Protein AF-A0A0W1QJ76-F1 (afdb_monomer_lite)

Secondary structure (DSSP, 8-state):
-PPP-GGGSHHHHHHHHHHHHHHHHHHHHHHHHHHHHHHHHHHHHH-SPPHHHHHHHHHHHHHHHHHHHHHHHHHHHHHHT-GGGG---TTTTT----

pLDDT: mean 85.3, std 15.11, range [44.28, 98.56]

Foldseek 3Di:
DDDQAFCSPVVNVVVLVVVLVVQLVVLLVVQQVQLVVQLVVCCVPPNDDDPVRSVCSSCVSSVVSSVVSNVVSVVVSVVPRCPVVPPPPPCPPVDDDD

Structure (mmCIF, N/CA/C/O backbone):
data_AF-A0A0W1QJ76-F1
#
_entry.id   AF-A0A0W1QJ76-F1
#
loop_
_atom_site.group_PDB
_atom_site.id
_atom_site.type_symbol
_atom_site.label_atom_id
_atom_site.label_alt_id
_atom_site.label_comp_id
_atom_site.label_asym_id
_atom_site.label_entity_id
_atom_site.label_seq_id
_atom_site.pdbx_PDB_ins_code
_atom_site.Cartn_x
_atom_site.Cartn_y
_atom_site.Cartn_z
_atom_site.occupancy
_atom_site.B_iso_or_equiv
_atom_site.auth_seq_id
_atom_site.auth_comp_id
_atom_site.auth_asym_id
_atom_site.auth_atom_id
_atom_site.pdbx_PDB_model_num
ATOM 1 N N . MET A 1 1 ? 33.719 -1.031 -26.688 1.00 44.28 1 MET A N 1
ATOM 2 C CA . MET A 1 1 ? 32.686 -0.182 -26.064 1.00 44.28 1 MET A CA 1
ATOM 3 C C . MET A 1 1 ? 31.514 -1.109 -25.813 1.00 44.28 1 MET A C 1
ATOM 5 O O . MET A 1 1 ? 30.800 -1.408 -26.763 1.00 44.28 1 MET A O 1
ATOM 9 N N . GLU A 1 2 ? 31.410 -1.681 -24.614 1.00 54.81 2 GLU A N 1
ATOM 10 C CA . GLU A 1 2 ? 30.241 -2.491 -24.247 1.00 54.81 2 GLU A CA 1
ATOM 11 C C . GLU A 1 2 ? 28.987 -1.617 -24.357 1.00 54.81 2 GLU A C 1
ATOM 13 O O . GLU A 1 2 ? 28.983 -0.463 -23.924 1.00 54.81 2 GLU A O 1
ATOM 18 N N . GLN A 1 3 ? 27.962 -2.126 -25.039 1.00 57.22 3 GLN A N 1
ATOM 19 C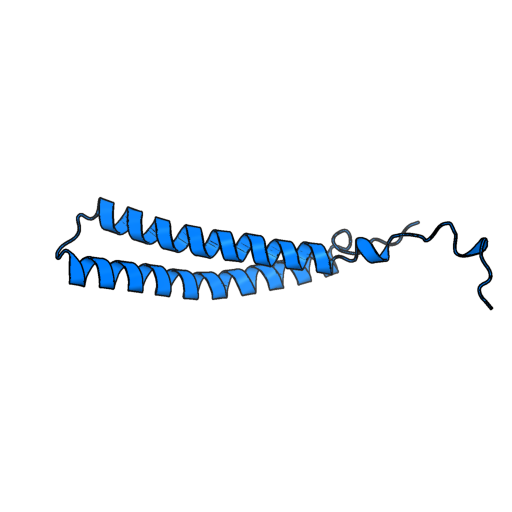 CA . GLN A 1 3 ? 26.689 -1.425 -25.164 1.00 57.22 3 GLN A CA 1
ATOM 20 C C . GLN A 1 3 ? 25.975 -1.504 -23.807 1.00 57.22 3 GLN A C 1
ATOM 22 O O . GLN A 1 3 ? 25.916 -2.603 -23.253 1.00 57.22 3 GLN A O 1
ATOM 27 N N . PRO A 1 4 ? 25.443 -0.392 -23.264 1.00 58.59 4 PRO A N 1
ATOM 28 C CA . PRO A 1 4 ? 24.698 -0.432 -22.011 1.00 58.59 4 PRO A CA 1
ATOM 29 C C . PRO A 1 4 ? 23.539 -1.426 -22.148 1.00 58.59 4 PRO A C 1
ATOM 31 O O . PRO A 1 4 ? 22.759 -1.351 -23.098 1.00 58.59 4 PRO A O 1
ATOM 34 N N . SER A 1 5 ? 23.469 -2.395 -21.237 1.00 64.88 5 SER A N 1
ATOM 35 C CA . SER A 1 5 ? 22.493 -3.484 -21.253 1.00 64.88 5 SER A CA 1
ATOM 36 C C . SER A 1 5 ? 21.692 -3.491 -19.944 1.00 64.88 5 SER A C 1
ATOM 38 O O . SER A 1 5 ? 22.166 -3.065 -18.893 1.00 64.88 5 SER A O 1
ATOM 40 N N . GLY A 1 6 ? 20.425 -3.914 -19.987 1.00 73.69 6 GLY A N 1
ATOM 41 C CA . GLY A 1 6 ? 19.587 -3.991 -18.783 1.00 73.69 6 GLY A CA 1
ATOM 42 C C . GLY A 1 6 ? 19.262 -2.626 -18.157 1.00 73.69 6 GLY A C 1
ATOM 43 O O . GLY A 1 6 ? 18.800 -1.720 -18.844 1.00 73.69 6 GLY A O 1
ATOM 44 N N . LEU A 1 7 ? 19.437 -2.484 -16.833 1.00 72.25 7 LEU A N 1
ATOM 45 C CA . LEU A 1 7 ? 19.125 -1.237 -16.100 1.00 72.25 7 LEU A CA 1
ATOM 46 C C . LEU A 1 7 ? 20.110 -0.091 -16.359 1.00 72.25 7 LEU A C 1
ATOM 48 O O . LEU A 1 7 ? 19.807 1.040 -15.977 1.00 72.25 7 LEU A O 1
ATOM 52 N N . ASP A 1 8 ? 21.251 -0.372 -16.985 1.00 76.44 8 ASP A N 1
ATOM 53 C CA . ASP A 1 8 ? 22.229 0.655 -17.349 1.00 76.44 8 ASP A CA 1
ATOM 54 C C . ASP A 1 8 ? 21.779 1.452 -18.584 1.00 76.44 8 ASP A C 1
ATOM 56 O O . ASP A 1 8 ? 22.225 2.580 -18.796 1.00 76.44 8 ASP A O 1
ATOM 60 N N . ASP A 1 9 ? 20.836 0.906 -19.365 1.00 83.25 9 ASP A N 1
ATOM 61 C CA . ASP A 1 9 ? 20.102 1.654 -20.381 1.00 83.25 9 ASP A CA 1
ATOM 62 C C . ASP A 1 9 ? 18.989 2.500 -19.715 1.00 83.25 9 ASP A C 1
ATOM 64 O O . ASP A 1 9 ? 18.019 1.951 -19.166 1.00 83.25 9 ASP A O 1
ATOM 68 N N . PRO A 1 10 ? 19.079 3.846 -19.767 1.00 83.81 10 PRO A N 1
ATOM 69 C CA . PRO A 1 10 ? 18.110 4.729 -19.127 1.00 83.81 10 PRO A CA 1
ATOM 70 C C . PRO A 1 10 ? 16.689 4.578 -19.688 1.00 83.81 10 PRO A C 1
ATOM 72 O O . PRO A 1 10 ? 15.719 4.779 -18.944 1.00 83.81 10 PRO A O 1
ATOM 75 N N . GLU A 1 11 ? 16.528 4.218 -20.966 1.00 84.06 11 GLU A N 1
ATOM 76 C CA . GLU A 1 11 ? 15.206 4.043 -21.575 1.00 84.06 11 GLU A CA 1
ATOM 77 C C . GLU A 1 11 ? 14.530 2.763 -21.063 1.00 84.06 11 GLU A C 1
ATOM 79 O O . GLU A 1 11 ? 13.364 2.795 -20.630 1.00 84.06 11 GLU A O 1
ATOM 84 N N . TYR A 1 12 ? 15.277 1.655 -21.019 1.00 83.00 12 TYR A N 1
ATOM 85 C CA . TYR A 1 12 ? 14.801 0.382 -20.475 1.00 83.00 12 TYR A CA 1
ATOM 86 C C . TYR A 1 12 ? 14.501 0.477 -18.973 1.00 83.00 12 TYR A C 1
ATOM 88 O O . TYR A 1 12 ? 13.416 0.081 -18.523 1.00 83.00 12 TYR A O 1
ATOM 96 N N . ALA A 1 13 ? 15.399 1.082 -18.191 1.00 85.88 13 ALA A N 1
ATOM 97 C CA . ALA A 1 13 ? 15.204 1.280 -16.758 1.00 85.88 13 ALA A CA 1
ATOM 98 C C . ALA A 1 13 ? 13.934 2.095 -16.462 1.00 85.88 13 ALA A C 1
ATOM 100 O O . ALA A 1 13 ? 13.125 1.716 -15.606 1.00 85.88 13 ALA A O 1
ATOM 101 N N . ALA A 1 14 ? 13.697 3.184 -17.203 1.00 87.94 1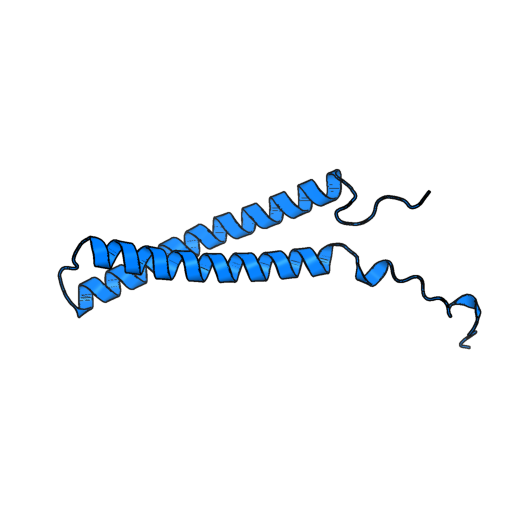4 ALA A N 1
ATOM 102 C CA . ALA A 1 14 ? 12.497 4.002 -17.041 1.00 87.94 14 ALA A CA 1
ATOM 103 C C . ALA A 1 14 ? 11.208 3.211 -17.330 1.00 87.94 14 ALA A C 1
ATOM 105 O O . ALA A 1 14 ? 10.194 3.386 -16.635 1.00 87.94 14 ALA A O 1
ATOM 106 N N . PHE A 1 15 ? 11.228 2.328 -18.334 1.00 87.12 15 PHE A N 1
ATOM 107 C CA . PHE A 1 15 ? 10.116 1.428 -18.631 1.00 87.12 15 PHE A CA 1
ATOM 108 C C . PHE A 1 15 ? 9.870 0.418 -17.503 1.00 87.12 15 PHE A C 1
ATOM 110 O O . PHE A 1 15 ? 8.736 0.319 -17.011 1.00 87.12 15 PHE A O 1
ATOM 117 N N . ALA A 1 16 ? 10.917 -0.266 -17.043 1.00 88.62 16 ALA A N 1
ATOM 118 C CA . ALA A 1 16 ? 10.825 -1.277 -15.995 1.00 88.62 16 ALA A CA 1
ATOM 119 C C . ALA A 1 16 ? 10.320 -0.683 -14.664 1.00 88.62 16 ALA A C 1
ATOM 121 O O . ALA A 1 16 ? 9.347 -1.177 -14.080 1.00 88.62 16 ALA A O 1
ATOM 122 N N . TRP A 1 17 ? 10.866 0.464 -14.245 1.00 88.94 17 TRP A N 1
ATOM 123 C CA . TRP A 1 17 ? 10.435 1.175 -13.033 1.00 88.94 17 TRP A CA 1
ATOM 124 C C . TRP A 1 17 ? 8.994 1.680 -13.097 1.00 88.94 17 TRP A C 1
ATOM 126 O O . TRP A 1 17 ? 8.284 1.694 -12.087 1.00 88.94 17 TRP A O 1
ATOM 136 N N . ARG A 1 18 ? 8.533 2.118 -14.272 1.00 92.94 18 ARG A N 1
ATOM 137 C CA . ARG A 1 18 ? 7.137 2.535 -14.472 1.00 92.94 18 ARG A CA 1
ATOM 138 C C . ARG A 1 18 ? 6.181 1.356 -14.314 1.00 92.94 18 ARG A C 1
ATOM 140 O O . ARG A 1 18 ? 5.116 1.520 -13.715 1.00 92.94 18 ARG A O 1
ATOM 147 N N . ARG A 1 19 ? 6.552 0.173 -14.810 1.00 90.88 19 ARG A N 1
ATOM 148 C CA . ARG A 1 19 ? 5.759 -1.047 -14.623 1.00 90.88 19 ARG A CA 1
ATOM 149 C C . ARG A 1 19 ? 5.750 -1.493 -13.162 1.00 90.88 19 ARG A C 1
ATOM 151 O O . ARG A 1 19 ? 4.664 -1.741 -12.642 1.00 90.88 19 ARG A O 1
ATOM 158 N N . PHE A 1 20 ? 6.902 -1.501 -12.492 1.00 93.12 20 PHE A N 1
ATOM 159 C CA . PHE A 1 20 ? 7.004 -1.813 -11.062 1.00 93.12 20 PHE A CA 1
ATOM 160 C C . PHE A 1 20 ? 6.091 -0.918 -10.210 1.00 93.12 20 PHE A C 1
ATOM 162 O O . PHE A 1 20 ? 5.256 -1.415 -9.456 1.00 93.12 20 PHE A O 1
ATOM 169 N N . ARG A 1 21 ? 6.151 0.407 -10.404 1.00 94.38 21 ARG A N 1
ATOM 170 C CA . ARG A 1 21 ? 5.287 1.356 -9.679 1.00 94.38 21 ARG A CA 1
ATOM 171 C C . ARG A 1 21 ? 3.801 1.154 -9.963 1.00 94.38 21 ARG A C 1
ATOM 173 O O . ARG A 1 21 ? 2.988 1.307 -9.059 1.00 94.38 21 ARG A O 1
ATOM 180 N N . ARG A 1 22 ? 3.432 0.787 -11.194 1.00 95.62 22 ARG A N 1
ATOM 181 C CA . ARG A 1 22 ? 2.038 0.468 -11.537 1.00 95.62 22 ARG A CA 1
ATOM 182 C C . ARG A 1 22 ? 1.546 -0.776 -10.799 1.00 95.62 22 ARG A C 1
ATOM 184 O O . ARG A 1 22 ? 0.420 -0.772 -10.316 1.00 95.62 22 ARG A O 1
ATOM 191 N N . VAL A 1 23 ? 2.376 -1.812 -10.693 1.00 95.00 23 VAL A N 1
ATOM 192 C CA . VAL A 1 23 ? 2.046 -3.015 -9.913 1.00 95.00 23 VAL A CA 1
ATOM 193 C C . VAL A 1 23 ? 1.903 -2.666 -8.433 1.00 95.00 23 VAL A C 1
ATOM 195 O O . VAL A 1 23 ? 0.897 -3.025 -7.831 1.00 95.00 23 VAL A O 1
ATOM 198 N N . LEU A 1 24 ? 2.837 -1.896 -7.867 1.00 97.00 24 LEU A N 1
ATOM 199 C CA . LEU A 1 24 ? 2.732 -1.438 -6.480 1.00 97.00 24 LEU A CA 1
ATOM 200 C C . LEU A 1 24 ? 1.483 -0.593 -6.215 1.00 97.00 24 LEU A C 1
ATOM 202 O O . LEU A 1 24 ? 0.875 -0.740 -5.162 1.00 97.00 24 LEU A O 1
ATOM 206 N N . ALA A 1 25 ? 1.066 0.251 -7.159 1.00 97.75 25 ALA A N 1
ATOM 207 C CA . ALA A 1 25 ? -0.163 1.029 -7.022 1.00 97.75 25 ALA A CA 1
ATOM 208 C C . ALA A 1 25 ? -1.410 0.128 -6.958 1.00 97.75 25 ALA A C 1
ATOM 210 O O . ALA A 1 25 ? -2.295 0.358 -6.136 1.00 97.75 25 ALA A O 1
ATOM 211 N N . TRP A 1 26 ? -1.461 -0.933 -7.769 1.00 98.06 26 TRP A N 1
ATOM 212 C 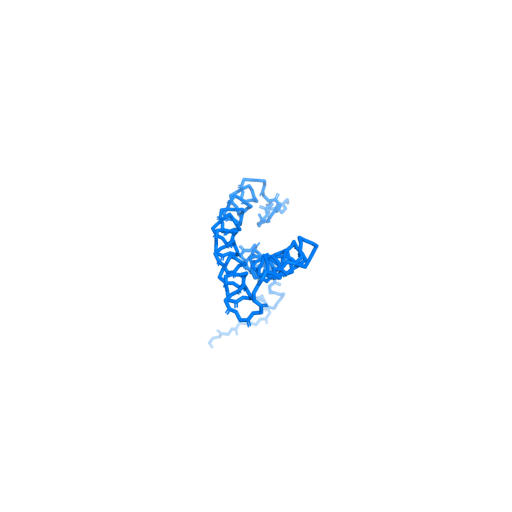CA . TRP A 1 26 ? -2.533 -1.928 -7.680 1.00 98.06 26 TRP A CA 1
ATOM 213 C C . TRP A 1 26 ? -2.469 -2.735 -6.382 1.00 98.06 26 TRP A C 1
ATOM 215 O O . TRP A 1 26 ? -3.498 -2.968 -5.751 1.00 98.06 26 TRP A O 1
ATOM 225 N N . MET A 1 27 ? -1.268 -3.102 -5.937 1.00 98.06 27 MET A N 1
ATOM 226 C CA . MET A 1 27 ? -1.080 -3.794 -4.662 1.00 98.06 27 MET A CA 1
ATOM 227 C C . MET A 1 27 ? -1.440 -2.920 -3.461 1.00 98.06 27 MET A C 1
ATOM 229 O O . MET A 1 27 ? -1.954 -3.449 -2.481 1.00 98.06 27 MET A O 1
ATOM 233 N N . ALA A 1 28 ? -1.277 -1.599 -3.551 1.00 98.19 28 ALA A N 1
ATOM 234 C CA . ALA A 1 28 ? -1.745 -0.676 -2.522 1.00 98.19 28 ALA A CA 1
ATOM 235 C C . ALA A 1 28 ? -3.268 -0.727 -2.371 1.00 98.19 28 ALA A C 1
ATOM 237 O O . ALA A 1 28 ? -3.760 -0.734 -1.247 1.00 98.19 28 ALA A O 1
ATOM 238 N N . LEU A 1 29 ? -4.020 -0.843 -3.471 1.00 98.38 29 LEU A N 1
ATOM 239 C CA . LEU A 1 29 ? -5.470 -1.028 -3.400 1.00 98.38 29 LEU A CA 1
ATOM 240 C C . LEU A 1 29 ? -5.834 -2.346 -2.700 1.00 98.38 29 LEU A C 1
ATOM 242 O O . LEU A 1 29 ? -6.684 -2.357 -1.814 1.00 98.38 29 LEU A O 1
ATOM 246 N N . VAL A 1 30 ? -5.158 -3.444 -3.048 1.00 98.06 30 VAL A N 1
ATOM 247 C CA . VAL A 1 30 ? -5.358 -4.749 -2.391 1.00 98.06 30 VAL A CA 1
ATOM 248 C C . VAL A 1 30 ? -5.008 -4.676 -0.902 1.00 98.06 30 VAL A C 1
ATOM 250 O O . VAL A 1 30 ? -5.762 -5.173 -0.070 1.00 98.06 30 VAL A O 1
ATOM 253 N N . ALA A 1 31 ? -3.904 -4.018 -0.549 1.00 98.31 31 ALA A N 1
ATOM 254 C CA . ALA A 1 31 ? -3.474 -3.835 0.831 1.00 98.31 31 ALA A CA 1
ATOM 255 C C . ALA A 1 31 ? -4.464 -2.978 1.636 1.00 98.31 31 ALA A C 1
ATOM 257 O O . ALA A 1 31 ? -4.742 -3.305 2.788 1.00 98.31 31 ALA A O 1
ATOM 258 N N . LEU A 1 32 ? -5.037 -1.925 1.040 1.00 98.50 32 LEU A N 1
ATOM 259 C CA . LEU A 1 32 ? -6.097 -1.123 1.662 1.00 98.50 32 LEU A CA 1
ATOM 260 C C . LEU A 1 32 ? -7.348 -1.963 1.933 1.00 98.50 32 LEU A C 1
ATOM 262 O O . LEU A 1 32 ? -7.913 -1.878 3.021 1.00 98.50 32 LEU A O 1
ATOM 266 N N . LEU A 1 33 ? -7.760 -2.797 0.973 1.00 98.56 33 LEU A N 1
ATOM 267 C CA . LEU A 1 33 ? -8.893 -3.708 1.150 1.00 98.56 33 LEU A CA 1
ATOM 268 C C . LEU A 1 33 ? -8.614 -4.745 2.243 1.00 98.56 33 LEU A C 1
ATOM 270 O O . LEU A 1 33 ? -9.480 -4.990 3.078 1.00 98.56 33 LEU A O 1
ATOM 274 N N . ALA A 1 34 ? -7.408 -5.315 2.278 1.00 98.50 34 ALA A N 1
ATOM 275 C CA . ALA A 1 34 ? -7.006 -6.273 3.305 1.00 98.50 34 ALA A CA 1
ATOM 276 C C . ALA A 1 34 ? -6.971 -5.636 4.704 1.00 98.50 34 ALA A C 1
ATOM 278 O O . ALA A 1 34 ? -7.506 -6.209 5.650 1.00 98.50 34 ALA A O 1
ATOM 279 N N . ALA A 1 35 ? -6.394 -4.439 4.832 1.00 98.38 35 ALA A N 1
ATOM 280 C CA . ALA A 1 35 ? -6.362 -3.695 6.088 1.00 98.38 35 ALA A CA 1
ATOM 281 C C . ALA A 1 35 ? -7.774 -3.299 6.549 1.00 98.38 35 ALA A C 1
ATOM 283 O O . ALA A 1 35 ? -8.106 -3.474 7.717 1.00 98.38 35 ALA A O 1
ATOM 284 N N . GLY A 1 36 ? -8.635 -2.847 5.631 1.00 97.88 36 GLY A N 1
ATOM 285 C CA . GLY A 1 36 ? -10.037 -2.547 5.928 1.00 97.88 36 GLY A CA 1
ATOM 286 C C . GLY A 1 36 ? -10.844 -3.782 6.338 1.00 97.88 36 GLY A C 1
ATOM 287 O O . GLY A 1 36 ? -11.628 -3.714 7.281 1.00 97.88 36 GLY A O 1
ATOM 288 N N . ALA A 1 37 ? -10.625 -4.927 5.686 1.00 98.25 37 ALA A N 1
ATOM 289 C CA . ALA A 1 37 ? -11.260 -6.192 6.055 1.00 98.25 37 ALA A CA 1
ATOM 290 C C . ALA A 1 37 ? -10.797 -6.683 7.434 1.00 98.25 37 ALA A C 1
ATOM 292 O O . ALA A 1 37 ? -11.620 -7.135 8.231 1.00 98.25 37 ALA A O 1
ATOM 293 N N . ALA A 1 38 ? -9.502 -6.555 7.734 1.00 97.38 38 ALA A N 1
ATOM 294 C CA . ALA A 1 38 ? -8.959 -6.866 9.050 1.00 97.38 38 ALA A CA 1
ATOM 295 C C . ALA A 1 38 ? -9.570 -5.966 10.133 1.00 97.38 38 ALA A C 1
ATOM 297 O O . ALA A 1 38 ? -10.000 -6.469 11.166 1.00 97.38 38 ALA A O 1
ATOM 298 N N . GLU A 1 39 ? -9.678 -4.662 9.876 1.00 96.81 39 GLU A N 1
ATOM 299 C CA . GLU A 1 39 ? -10.265 -3.708 10.819 1.00 96.81 39 GLU A CA 1
ATOM 300 C C . GLU A 1 39 ? -11.761 -3.965 11.043 1.00 96.81 39 GLU A C 1
ATOM 302 O O . GLU A 1 39 ? -12.230 -3.974 12.179 1.00 96.81 39 GLU A O 1
ATOM 307 N N . TYR A 1 40 ? -12.505 -4.265 9.974 1.00 96.75 40 TYR A N 1
ATOM 308 C CA . TYR A 1 40 ? -13.908 -4.662 10.068 1.00 96.75 40 TYR A CA 1
ATOM 309 C C . TYR A 1 40 ? -14.082 -5.928 10.914 1.00 96.75 40 TYR A C 1
ATOM 311 O O . TYR A 1 40 ? -14.940 -5.972 11.796 1.00 96.75 40 TYR A O 1
ATOM 319 N N . TRP A 1 41 ? -13.248 -6.945 10.682 1.00 97.31 41 TRP A N 1
ATOM 320 C CA . TRP A 1 41 ? -13.263 -8.176 11.470 1.00 97.31 41 TRP A CA 1
ATOM 321 C C . TRP A 1 41 ? -12.939 -7.913 12.945 1.00 97.31 41 TRP A C 1
ATOM 323 O O . TRP A 1 41 ? -13.565 -8.476 13.847 1.00 97.31 41 TRP A O 1
ATOM 333 N N . LEU A 1 42 ? -11.972 -7.035 13.203 1.00 95.69 42 LEU A N 1
ATOM 334 C CA . LEU A 1 42 ? -11.550 -6.667 14.547 1.00 95.69 42 LEU A CA 1
ATOM 335 C C . LEU A 1 42 ? -12.663 -5.927 15.300 1.00 95.69 42 LEU A C 1
ATOM 337 O O . LEU A 1 42 ? -12.975 -6.278 16.436 1.00 95.69 42 LEU A O 1
ATOM 341 N N . TYR A 1 43 ? -13.321 -4.980 14.632 1.00 94.56 43 TYR A N 1
ATOM 342 C CA . TYR A 1 43 ? -14.482 -4.270 15.161 1.00 94.56 43 TYR A CA 1
ATOM 343 C C . TYR A 1 43 ? -15.661 -5.215 15.431 1.00 94.56 43 TYR A C 1
ATOM 345 O O . TYR A 1 43 ? -16.274 -5.165 16.496 1.00 94.56 43 TYR A O 1
ATOM 353 N N . ALA A 1 44 ? -15.955 -6.129 14.503 1.00 95.38 44 ALA A N 1
ATOM 354 C CA . ALA A 1 44 ? -17.052 -7.083 14.654 1.00 95.38 44 ALA A CA 1
ATOM 355 C C . ALA A 1 44 ? -16.826 -8.091 15.797 1.00 95.38 44 ALA A C 1
ATOM 357 O O . ALA A 1 44 ? -17.792 -8.572 16.385 1.00 95.38 44 ALA A O 1
ATOM 358 N N . SER A 1 45 ? -15.568 -8.419 16.110 1.00 94.00 45 SER A N 1
ATOM 359 C CA . SER A 1 45 ? -15.218 -9.416 17.132 1.00 94.00 45 SER A CA 1
ATOM 360 C C . SER A 1 45 ? -14.980 -8.828 18.523 1.00 94.00 45 SER A C 1
ATOM 362 O O . SER A 1 45 ? -15.351 -9.460 19.512 1.00 94.00 45 SER A O 1
ATOM 364 N N . MET A 1 46 ? -14.373 -7.642 18.621 1.00 91.50 46 MET A N 1
ATOM 365 C CA . MET A 1 46 ? -13.998 -7.025 19.901 1.00 91.50 46 MET A CA 1
ATOM 366 C C . MET A 1 46 ? -14.804 -5.767 20.254 1.00 91.50 46 MET A C 1
ATOM 368 O O . MET A 1 46 ? -14.659 -5.253 21.363 1.00 91.50 46 MET A O 1
ATOM 372 N N . GLY A 1 47 ? -15.675 -5.291 19.361 1.00 87.94 47 GLY A N 1
ATOM 373 C CA . GLY A 1 47 ? -16.432 -4.054 19.545 1.00 87.94 47 GLY A CA 1
ATOM 374 C C . GLY A 1 47 ? -15.606 -2.810 19.211 1.00 87.94 47 GLY A C 1
ATOM 375 O O . GLY A 1 47 ? -14.746 -2.832 18.333 1.00 87.94 47 GLY A O 1
ATOM 376 N N . GLU A 1 48 ? -15.880 -1.694 19.891 1.00 86.62 48 GLU A N 1
ATOM 377 C CA . GLU A 1 48 ? -15.191 -0.429 19.621 1.00 86.62 48 GLU A CA 1
ATOM 378 C C . GLU A 1 48 ? -13.689 -0.507 19.912 1.00 86.62 48 GLU A C 1
ATOM 380 O O . GLU A 1 48 ? -13.243 -0.849 21.009 1.00 86.62 48 GLU A O 1
ATOM 385 N N . LEU A 1 49 ? -12.896 -0.122 18.914 1.00 86.69 49 LEU A N 1
ATOM 386 C CA . LEU A 1 49 ? -11.445 -0.098 19.003 1.00 86.69 49 LEU A CA 1
ATOM 387 C C . LEU A 1 49 ? -10.957 1.293 19.392 1.00 86.69 49 LEU A C 1
ATOM 389 O O . LEU A 1 49 ? -11.406 2.315 18.872 1.00 86.69 49 LEU A O 1
ATOM 393 N N . ARG A 1 50 ? -9.957 1.338 20.277 1.00 94.62 50 ARG A N 1
ATOM 394 C CA . ARG A 1 50 ? -9.210 2.575 20.531 1.00 94.62 50 ARG A CA 1
ATOM 395 C C . ARG A 1 50 ? -8.530 3.015 19.239 1.00 94.62 50 ARG A C 1
ATOM 397 O O . ARG A 1 50 ? -7.905 2.201 18.565 1.00 94.62 50 ARG A O 1
ATOM 404 N N . ILE A 1 51 ? -8.543 4.320 18.972 1.00 94.25 51 ILE A N 1
ATOM 405 C CA . ILE A 1 51 ? -7.972 4.901 17.747 1.00 94.25 51 ILE A CA 1
ATOM 406 C C . ILE A 1 51 ? -6.513 4.487 17.497 1.00 94.25 51 ILE A C 1
ATOM 408 O O . ILE A 1 51 ? -6.130 4.216 16.366 1.00 94.25 51 ILE A O 1
ATOM 412 N N . VAL A 1 52 ? -5.702 4.370 18.555 1.00 96.50 52 VAL A N 1
ATOM 413 C CA . VAL A 1 52 ? -4.301 3.928 18.448 1.00 96.50 52 VAL A CA 1
ATOM 414 C C . VAL A 1 52 ? -4.211 2.475 17.981 1.00 96.50 52 VAL A C 1
ATOM 416 O O . VAL A 1 52 ? -3.357 2.158 17.161 1.00 96.50 52 VAL A O 1
ATOM 419 N N . THR A 1 53 ? -5.091 1.604 18.483 1.00 95.19 53 THR A N 1
ATOM 420 C CA . THR A 1 53 ? -5.146 0.197 18.075 1.00 95.19 53 THR A CA 1
ATOM 421 C C . THR A 1 53 ? -5.535 0.097 16.608 1.00 95.19 53 THR A C 1
ATOM 423 O O . THR A 1 53 ? -4.794 -0.527 15.863 1.00 95.19 53 THR A O 1
ATOM 426 N N . ALA A 1 54 ? -6.603 0.788 16.200 1.00 95.62 54 ALA A N 1
ATOM 427 C CA . ALA A 1 54 ? -7.087 0.813 14.819 1.00 95.62 54 ALA A CA 1
ATOM 428 C C . ALA A 1 54 ? -6.010 1.270 13.822 1.00 95.62 54 ALA A C 1
ATOM 430 O O . ALA A 1 54 ? -5.774 0.651 12.788 1.00 95.62 54 ALA A O 1
ATOM 431 N N . ILE A 1 55 ? -5.289 2.346 14.156 1.00 97.50 55 ILE A N 1
ATOM 432 C CA . ILE A 1 55 ? -4.191 2.849 13.322 1.00 97.50 55 ILE A CA 1
ATOM 433 C C . ILE A 1 55 ? -3.047 1.826 13.264 1.00 97.50 55 ILE A C 1
ATOM 435 O O . ILE A 1 55 ? -2.516 1.559 12.185 1.00 97.50 55 ILE A O 1
ATOM 439 N N . ALA A 1 56 ? -2.669 1.239 14.403 1.00 97.75 56 ALA A N 1
ATOM 440 C CA . ALA A 1 56 ? -1.582 0.267 14.462 1.00 97.75 56 ALA A CA 1
ATOM 441 C C . ALA A 1 56 ? -1.894 -1.009 13.663 1.00 97.75 56 ALA A C 1
ATOM 443 O O . ALA A 1 56 ? -1.036 -1.480 12.916 1.00 97.75 56 ALA A O 1
ATOM 444 N N . THR A 1 57 ? -3.107 -1.552 13.779 1.00 96.88 57 THR A N 1
ATOM 445 C CA . THR A 1 57 ? -3.541 -2.753 13.049 1.00 96.88 57 THR A CA 1
ATOM 446 C C . THR A 1 57 ? -3.671 -2.479 11.562 1.00 96.88 57 THR A C 1
ATOM 448 O O . THR A 1 57 ? -3.135 -3.244 10.757 1.00 96.88 57 THR A O 1
ATOM 451 N N . PHE A 1 58 ? -4.283 -1.353 11.191 1.00 98.19 58 PHE A N 1
ATOM 452 C CA . PHE A 1 58 ? -4.413 -0.947 9.797 1.00 98.19 58 PHE A CA 1
ATOM 453 C C . PHE A 1 58 ? -3.048 -0.818 9.111 1.00 98.19 58 PHE A C 1
ATOM 455 O O . PHE A 1 58 ? -2.808 -1.455 8.082 1.00 98.19 58 PHE A O 1
ATOM 462 N N . PHE A 1 59 ? -2.122 -0.045 9.694 1.00 98.38 59 PHE A N 1
ATOM 463 C CA . PHE A 1 59 ? -0.784 0.112 9.122 1.00 98.38 59 PHE A CA 1
ATOM 464 C C . PHE A 1 59 ? 0.034 -1.174 9.196 1.00 98.38 59 PHE A C 1
ATOM 466 O O . PHE A 1 59 ? 0.774 -1.457 8.257 1.00 98.38 59 PHE A O 1
ATOM 473 N N . GLY A 1 60 ? -0.118 -1.978 10.250 1.00 98.25 60 GLY A N 1
ATOM 474 C CA . GLY A 1 60 ? 0.545 -3.275 10.362 1.00 98.25 60 GLY A CA 1
ATOM 475 C C . GLY A 1 60 ? 0.191 -4.199 9.197 1.00 98.25 60 GLY A C 1
ATOM 476 O O . GLY A 1 60 ? 1.085 -4.720 8.526 1.00 98.25 60 GLY A O 1
ATOM 477 N N . VAL A 1 61 ? -1.102 -4.345 8.895 1.00 98.38 61 VAL A N 1
ATOM 478 C CA . VAL A 1 61 ? -1.575 -5.162 7.767 1.00 98.38 61 VAL A CA 1
ATOM 479 C C . VAL A 1 61 ? -1.155 -4.545 6.434 1.00 98.38 61 VAL A C 1
ATOM 481 O O . VAL A 1 61 ? -0.542 -5.225 5.607 1.00 98.38 61 VAL A O 1
ATOM 484 N N . PHE A 1 62 ? -1.425 -3.252 6.235 1.00 98.56 62 PHE A N 1
ATOM 485 C CA . PHE A 1 62 ? -1.130 -2.561 4.980 1.00 98.56 62 PHE A CA 1
ATOM 486 C C . PHE A 1 62 ? 0.361 -2.627 4.619 1.00 98.56 62 PHE A C 1
ATOM 488 O O . PHE A 1 62 ? 0.715 -3.036 3.511 1.00 98.56 62 PHE A O 1
ATOM 495 N N . LEU A 1 63 ? 1.244 -2.261 5.554 1.00 98.31 63 LEU A N 1
ATOM 496 C CA . LEU A 1 63 ? 2.687 -2.226 5.315 1.00 98.31 63 LEU A CA 1
ATOM 497 C C . LEU A 1 63 ? 3.260 -3.625 5.105 1.00 98.31 63 LEU A C 1
ATOM 499 O O . LEU A 1 63 ? 4.147 -3.779 4.272 1.00 98.31 63 LEU A O 1
ATOM 503 N N . THR A 1 64 ? 2.738 -4.645 5.788 1.00 98.44 64 THR A N 1
ATOM 504 C CA . THR A 1 64 ? 3.179 -6.032 5.585 1.00 98.44 64 THR A CA 1
ATOM 505 C C . THR A 1 64 ? 2.861 -6.515 4.170 1.00 98.44 64 THR A C 1
ATOM 507 O O . THR A 1 64 ? 3.739 -7.037 3.481 1.00 98.44 64 THR A O 1
ATOM 510 N N . VAL A 1 65 ? 1.631 -6.291 3.694 1.00 98.12 65 VAL A N 1
ATOM 511 C CA . VAL A 1 65 ? 1.229 -6.670 2.329 1.00 98.12 65 VAL A CA 1
ATOM 512 C C . VAL A 1 65 ? 2.033 -5.888 1.288 1.00 98.12 65 VAL A C 1
ATOM 514 O O . VAL A 1 65 ? 2.530 -6.470 0.323 1.00 98.12 65 VAL A O 1
ATOM 517 N N . MET A 1 66 ? 2.217 -4.582 1.500 1.00 98.31 66 MET A N 1
ATOM 518 C CA . MET A 1 66 ? 3.018 -3.743 0.605 1.00 98.31 66 MET A CA 1
ATOM 519 C C . MET A 1 66 ? 4.492 -4.142 0.581 1.00 98.31 66 MET A C 1
ATOM 521 O O . MET A 1 66 ? 5.099 -4.133 -0.488 1.00 98.31 66 MET A O 1
ATOM 525 N N . MET A 1 67 ? 5.059 -4.529 1.725 1.00 98.38 67 MET A N 1
ATOM 526 C CA . MET A 1 67 ? 6.426 -5.037 1.813 1.00 98.38 67 MET A CA 1
ATOM 527 C C . MET A 1 67 ? 6.572 -6.320 0.993 1.00 98.38 67 MET A C 1
ATOM 529 O O . MET A 1 67 ? 7.459 -6.407 0.148 1.00 98.38 67 MET A O 1
ATOM 533 N N . ALA A 1 68 ? 5.665 -7.285 1.171 1.00 97.62 68 ALA A N 1
ATOM 534 C CA . ALA A 1 68 ? 5.671 -8.522 0.392 1.00 97.62 68 ALA A CA 1
ATOM 535 C C . ALA A 1 68 ? 5.561 -8.244 -1.120 1.00 97.62 68 ALA A C 1
ATOM 537 O O . ALA A 1 68 ? 6.338 -8.782 -1.911 1.00 97.62 68 ALA A O 1
ATOM 538 N N . ALA A 1 69 ? 4.655 -7.346 -1.520 1.00 96.88 69 ALA A N 1
ATOM 539 C CA . ALA A 1 69 ? 4.493 -6.923 -2.908 1.00 96.88 69 ALA A CA 1
ATOM 540 C C . ALA A 1 69 ? 5.753 -6.255 -3.483 1.00 96.88 69 ALA A C 1
ATOM 542 O O . ALA A 1 69 ? 6.136 -6.533 -4.621 1.00 96.88 69 ALA A O 1
ATOM 543 N N . ALA A 1 70 ? 6.405 -5.386 -2.707 1.00 96.38 70 ALA A N 1
ATOM 544 C CA . ALA A 1 70 ? 7.631 -4.709 -3.112 1.00 96.38 70 ALA A CA 1
ATOM 545 C C . ALA A 1 70 ? 8.779 -5.695 -3.309 1.00 96.38 70 ALA A C 1
ATOM 547 O O . ALA A 1 70 ? 9.427 -5.657 -4.353 1.00 96.38 70 ALA A O 1
ATOM 548 N N . LEU A 1 71 ? 8.983 -6.611 -2.362 1.00 96.62 71 LEU A N 1
ATOM 549 C CA . LEU A 1 71 ? 10.018 -7.639 -2.463 1.00 96.62 71 LEU A CA 1
ATOM 550 C C . LEU A 1 71 ? 9.788 -8.547 -3.677 1.00 96.62 71 LEU A C 1
ATOM 552 O O . LEU A 1 71 ? 10.711 -8.773 -4.457 1.00 96.62 71 LEU A O 1
ATOM 556 N N . MET A 1 72 ? 8.549 -8.995 -3.898 1.00 95.12 72 MET A N 1
ATOM 557 C CA . MET A 1 72 ? 8.210 -9.812 -5.066 1.00 95.12 72 MET A CA 1
ATOM 558 C C . MET A 1 72 ? 8.406 -9.044 -6.381 1.00 95.12 72 MET A C 1
ATOM 560 O O . MET A 1 72 ? 8.944 -9.576 -7.349 1.00 95.12 72 MET A O 1
ATOM 564 N N . GLY A 1 73 ? 8.016 -7.768 -6.422 1.00 92.56 73 GLY A N 1
ATOM 565 C CA . GLY A 1 73 ? 8.222 -6.916 -7.591 1.00 92.56 73 GLY A CA 1
ATOM 566 C C . GLY A 1 73 ? 9.702 -6.655 -7.890 1.00 92.56 73 GLY A C 1
ATOM 567 O O . GLY A 1 73 ? 10.091 -6.648 -9.057 1.00 92.56 73 GLY A O 1
ATOM 568 N N . LEU A 1 74 ? 10.529 -6.485 -6.854 1.00 92.19 74 LEU A N 1
ATOM 569 C CA . LEU A 1 74 ? 11.979 -6.343 -6.994 1.00 92.19 74 LEU A CA 1
ATOM 570 C C . LEU A 1 74 ? 12.628 -7.640 -7.485 1.00 92.19 74 LEU A C 1
ATOM 572 O O . LEU A 1 74 ? 13.506 -7.576 -8.338 1.00 92.19 74 LEU A O 1
ATOM 576 N N . MET A 1 75 ? 12.159 -8.804 -7.027 1.00 89.62 75 MET A N 1
ATOM 577 C CA . MET A 1 75 ? 12.610 -10.101 -7.544 1.00 89.62 75 MET A CA 1
ATOM 578 C C . MET A 1 75 ? 12.361 -10.221 -9.056 1.00 89.62 75 MET A C 1
ATOM 580 O O . MET A 1 75 ? 13.255 -10.625 -9.798 1.00 89.62 75 MET A O 1
ATOM 584 N N . PHE A 1 76 ? 11.187 -9.798 -9.540 1.00 85.38 76 PHE A N 1
ATOM 585 C CA . PHE A 1 76 ? 10.905 -9.783 -10.979 1.00 85.38 76 PHE A CA 1
ATOM 586 C C . PHE A 1 76 ? 11.789 -8.803 -11.747 1.00 85.38 76 PHE A C 1
ATOM 588 O O . PHE A 1 76 ? 12.266 -9.141 -12.831 1.00 85.38 76 PHE A O 1
ATOM 595 N N . LEU A 1 77 ? 12.027 -7.612 -11.187 1.00 86.38 77 LEU A N 1
ATOM 596 C CA . LEU A 1 77 ? 12.943 -6.645 -11.784 1.00 86.38 77 LEU A CA 1
ATOM 597 C C . LEU A 1 77 ? 14.352 -7.241 -11.888 1.00 86.38 77 LEU A C 1
ATOM 599 O O . LEU A 1 77 ? 14.936 -7.184 -12.957 1.00 86.38 77 LEU A O 1
ATOM 603 N N .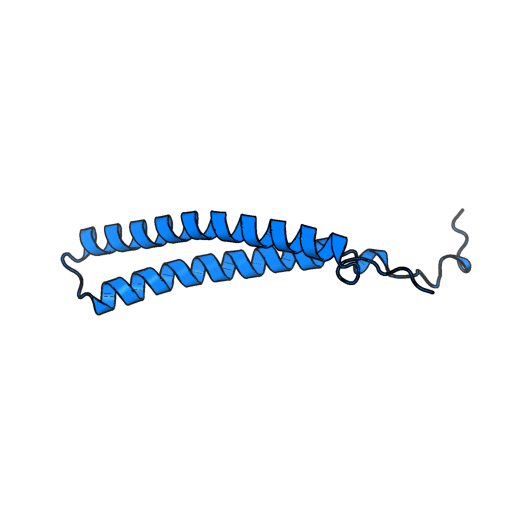 SER A 1 78 ? 14.833 -7.902 -10.834 1.00 84.00 78 SER A N 1
ATOM 604 C CA . SER A 1 78 ? 16.134 -8.578 -10.803 1.00 84.00 78 SER A CA 1
ATOM 605 C C . SER A 1 78 ? 16.279 -9.646 -11.891 1.00 84.00 78 SER A C 1
ATOM 607 O O . SER A 1 78 ? 17.308 -9.703 -12.553 1.00 84.00 78 SER A O 1
ATOM 609 N N . SER A 1 79 ? 15.259 -10.488 -12.099 1.00 77.94 79 SER A N 1
ATOM 610 C CA . SER A 1 79 ? 15.299 -11.537 -13.135 1.00 77.94 79 SER A CA 1
ATOM 611 C C . SER A 1 79 ? 15.181 -10.994 -14.567 1.00 77.94 79 SER A C 1
ATOM 613 O O . SER A 1 79 ? 15.684 -11.594 -15.511 1.00 77.94 79 SER A O 1
ATOM 615 N N . GLY A 1 80 ? 14.504 -9.856 -14.751 1.00 68.62 80 GLY A N 1
ATOM 616 C CA . GLY A 1 80 ? 14.190 -9.300 -16.071 1.00 68.62 80 GLY A CA 1
ATOM 617 C 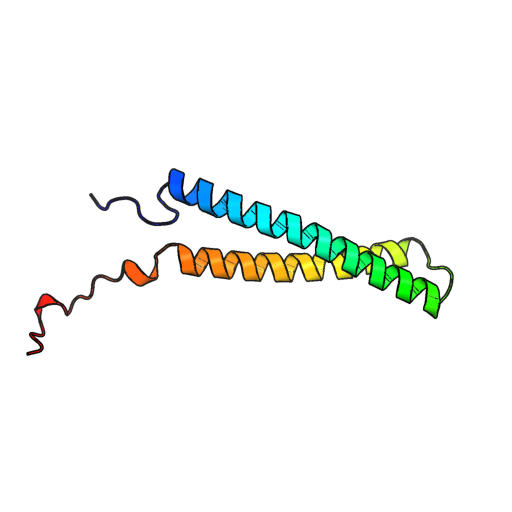C . GLY A 1 80 ? 15.270 -8.389 -16.656 1.00 68.62 80 GLY A C 1
ATOM 618 O O . GLY A 1 80 ? 15.117 -7.919 -17.781 1.00 68.62 80 GLY A O 1
ATOM 619 N N . THR A 1 81 ? 16.338 -8.086 -15.919 1.00 68.00 81 THR A N 1
ATOM 620 C CA . THR A 1 81 ? 17.353 -7.100 -16.333 1.00 68.00 81 THR A CA 1
ATOM 621 C C . THR A 1 81 ? 18.535 -7.704 -17.080 1.00 68.00 81 THR A C 1
ATOM 623 O O . THR A 1 81 ? 19.478 -6.986 -17.385 1.00 68.00 81 THR A O 1
ATOM 626 N N . GLY A 1 82 ? 18.469 -8.994 -17.424 1.00 59.34 82 GLY A N 1
ATOM 627 C CA . GLY A 1 82 ? 19.424 -9.633 -18.332 1.00 59.34 82 GLY A CA 1
ATOM 628 C C . GLY A 1 82 ? 20.787 -9.952 -17.718 1.00 59.34 82 GLY A C 1
ATOM 629 O O . GLY A 1 82 ? 21.708 -10.244 -18.469 1.00 59.34 82 GLY A O 1
ATOM 630 N N . HIS A 1 83 ? 20.917 -9.938 -16.386 1.00 57.72 83 HIS A N 1
ATOM 631 C CA . HIS A 1 83 ? 22.182 -10.235 -15.700 1.00 57.72 83 HIS A CA 1
ATOM 632 C C . HIS A 1 83 ? 22.722 -11.630 -16.062 1.00 57.72 83 HIS A C 1
ATOM 634 O O . HIS A 1 83 ? 23.906 -11.785 -16.335 1.00 57.72 83 HIS A O 1
ATOM 640 N N . ASP A 1 84 ? 21.829 -12.614 -16.195 1.00 59.12 84 ASP A N 1
ATOM 641 C CA . ASP A 1 84 ? 22.199 -14.001 -16.504 1.00 59.12 84 ASP A CA 1
ATOM 642 C C . ASP A 1 84 ? 22.504 -14.236 -17.995 1.00 59.12 84 ASP A C 1
ATOM 644 O O . ASP A 1 84 ? 23.128 -15.229 -18.354 1.00 59.12 84 ASP A O 1
ATOM 648 N N . ALA A 1 85 ? 22.088 -13.323 -18.880 1.00 53.81 85 ALA A N 1
ATOM 649 C CA . ALA A 1 85 ? 22.362 -13.402 -20.318 1.00 53.81 85 ALA A CA 1
ATOM 650 C C . ALA A 1 85 ? 23.689 -12.724 -20.715 1.00 53.81 85 ALA A C 1
ATOM 652 O O . ALA A 1 85 ? 24.089 -12.805 -21.873 1.00 53.81 85 ALA A O 1
ATOM 653 N N . GLN A 1 86 ? 24.346 -12.036 -19.773 1.00 55.75 86 GLN A N 1
ATOM 654 C CA . GLN A 1 86 ? 25.630 -11.348 -19.962 1.00 55.75 86 GLN A CA 1
ATOM 655 C C . GLN A 1 86 ? 26.833 -12.208 -19.539 1.00 55.75 86 GLN A C 1
ATOM 657 O O . GLN A 1 86 ? 27.962 -11.726 -19.555 1.00 55.75 86 GLN A O 1
ATOM 662 N N . VAL A 1 87 ? 26.621 -13.474 -19.162 1.00 59.31 87 VAL A N 1
ATOM 663 C CA . VAL A 1 87 ? 27.731 -14.408 -18.953 1.00 59.31 87 VAL A CA 1
ATOM 664 C C . VAL A 1 87 ? 28.286 -14.776 -20.330 1.00 59.31 87 VAL A C 1
ATOM 666 O O . VAL A 1 87 ? 27.712 -15.603 -21.037 1.00 59.31 87 VAL A O 1
ATOM 669 N N . GLU A 1 88 ? 29.383 -14.132 -20.734 1.00 60.53 88 GLU A N 1
ATOM 670 C CA . GLU A 1 88 ? 30.250 -14.676 -21.779 1.00 60.53 88 GLU A CA 1
ATOM 671 C C . GLU A 1 88 ? 30.687 -16.070 -21.329 1.00 60.53 88 GLU A C 1
ATOM 673 O O . GLU A 1 88 ? 31.339 -16.208 -20.296 1.00 60.53 88 GLU A O 1
ATOM 678 N N . ASP A 1 89 ? 30.278 -17.101 -22.070 1.00 67.19 89 ASP A N 1
ATOM 679 C CA . ASP A 1 89 ? 30.743 -18.467 -21.858 1.00 67.19 89 ASP A CA 1
ATOM 680 C C . ASP A 1 89 ? 32.199 -18.556 -22.345 1.00 67.19 89 ASP A C 1
ATOM 682 O O . ASP A 1 89 ? 32.427 -18.551 -23.560 1.00 67.19 89 ASP A O 1
ATOM 686 N N . PRO A 1 90 ? 33.197 -18.621 -21.441 1.00 65.44 90 PRO A N 1
ATOM 687 C CA . PRO A 1 90 ? 34.605 -18.602 -21.828 1.00 65.44 90 PRO A CA 1
ATOM 688 C C . PRO A 1 90 ? 35.021 -19.872 -22.581 1.00 65.44 90 PRO A C 1
ATOM 690 O O . PRO A 1 90 ? 36.091 -19.897 -23.179 1.00 65.44 90 PRO A O 1
ATOM 693 N N . LEU A 1 91 ? 34.196 -20.926 -22.537 1.00 65.56 91 LEU A N 1
ATOM 694 C CA . LEU A 1 91 ? 34.469 -22.232 -23.139 1.00 65.56 91 LEU A CA 1
ATOM 695 C C . LEU A 1 91 ? 33.818 -22.401 -24.515 1.00 65.56 91 LEU A C 1
ATOM 697 O O . LEU A 1 91 ? 34.021 -23.430 -25.161 1.00 65.56 91 LEU A O 1
ATOM 701 N N . LYS A 1 92 ? 33.060 -21.402 -24.983 1.00 63.31 92 LYS A N 1
ATOM 702 C CA . LYS A 1 92 ? 32.333 -21.463 -26.259 1.00 63.31 92 LYS A CA 1
ATOM 703 C C . LYS A 1 92 ? 33.248 -21.665 -27.476 1.00 63.31 92 LYS A C 1
ATOM 705 O O . LYS A 1 92 ? 32.789 -22.186 -28.485 1.00 63.31 92 LYS A O 1
ATOM 710 N N . ASP A 1 93 ? 34.525 -21.306 -27.350 1.00 64.38 93 ASP A N 1
ATOM 711 C CA . ASP A 1 93 ? 35.549 -21.478 -28.389 1.00 64.38 93 ASP A CA 1
ATOM 712 C C . ASP A 1 93 ? 36.484 -22.682 -28.137 1.00 64.38 93 ASP A C 1
ATOM 714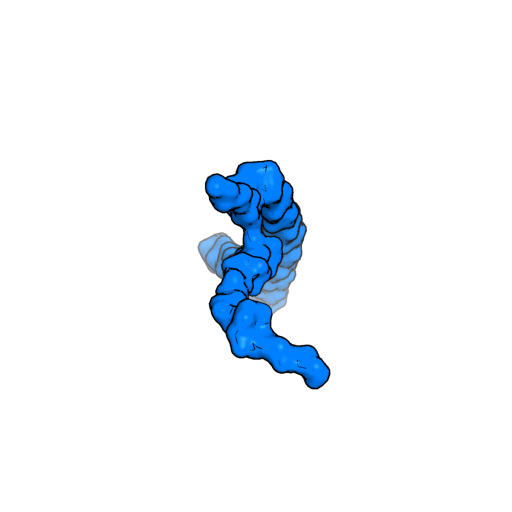 O O . ASP A 1 93 ? 37.352 -22.969 -28.961 1.00 64.38 93 ASP A O 1
ATOM 718 N N . GLU A 1 94 ? 36.338 -23.389 -27.009 1.00 64.56 94 GLU A N 1
ATOM 719 C CA . GLU A 1 94 ? 37.264 -24.453 -26.582 1.00 64.56 94 GLU A CA 1
ATOM 720 C C . GLU A 1 94 ? 36.649 -25.864 -26.672 1.00 64.56 94 GLU A C 1
ATOM 722 O O . GLU A 1 94 ? 37.376 -26.858 -26.659 1.00 64.56 94 GLU A O 1
ATOM 727 N N . VAL A 1 95 ? 35.323 -25.975 -26.826 1.00 62.81 95 VAL A N 1
ATOM 728 C CA . VAL A 1 95 ? 34.616 -27.260 -26.938 1.00 62.81 95 VAL A CA 1
ATOM 729 C C . VAL A 1 95 ? 33.707 -27.270 -28.170 1.00 62.81 95 VAL A C 1
ATOM 731 O O . VAL A 1 95 ? 32.617 -26.706 -28.153 1.00 62.81 95 VAL A O 1
ATOM 734 N N . ASP A 1 96 ? 34.146 -27.954 -29.229 1.00 63.12 96 ASP A N 1
ATOM 735 C CA . ASP A 1 96 ? 33.299 -28.294 -30.378 1.00 63.12 96 ASP A CA 1
ATOM 736 C C . ASP A 1 96 ? 32.458 -29.524 -30.007 1.00 63.12 96 ASP A C 1
ATOM 738 O O . ASP A 1 96 ? 32.996 -30.611 -29.771 1.00 63.12 96 ASP A O 1
ATOM 742 N N . ILE A 1 97 ? 31.149 -29.333 -29.844 1.00 66.38 97 ILE A N 1
ATOM 743 C CA . ILE A 1 97 ? 30.205 -30.408 -29.522 1.00 66.38 97 ILE A CA 1
ATOM 744 C C . ILE A 1 97 ? 29.481 -30.778 -30.819 1.00 66.38 97 ILE A C 1
ATOM 746 O O . ILE A 1 97 ? 28.480 -30.150 -31.162 1.00 66.38 97 ILE A O 1
ATOM 750 N N . ASP A 1 98 ? 30.027 -31.767 -31.530 1.00 61.22 98 ASP A N 1
ATOM 751 C CA . ASP A 1 98 ? 29.355 -32.492 -32.624 1.00 61.22 98 ASP A CA 1
ATOM 752 C C . ASP A 1 98 ? 28.170 -33.336 -32.107 1.00 61.22 98 ASP A C 1
ATOM 754 O O . ASP A 1 98 ? 28.292 -33.952 -31.015 1.00 61.22 98 ASP A O 1
#

Sequence (98 aa):
MEQPSGLDDPEYAAFAWRRFRRVLAWMALVALLAAGAAEYWLYASMGELRIVTAIATFFGVFLTVMMAAALMGLMFLSSGTGHDAQVEDPLKDEVDID

Radius of gyration: 22.38 Å; chains: 1; bounding box: 54×37×53 Å